Protein AF-A0A950ZVK7-F1 (afdb_monomer)

Foldseek 3Di:
DDWDKFKKFWAAPVGDTFFTAMKIWDDPDDLQDKDKIKIKGQTPDGHDHDTAWMAGPVGDIWGWDWPPVPCVPVVVRSMTITITIRHGDDPD

Nearest PDB structures (foldseek):
  5yvf-assembly2_B  TM=2.741E-01  e=1.719E+00  Arabidopsis thaliana
  4fvs-assembly3_C  TM=2.753E-01  e=4.445E+00  Parabacteroides distasonis ATCC 8503
  5yvf-assembly4_D  TM=2.534E-01  e=2.238E+00  Arabidopsis thaliana
  7wti-assembly1_G  TM=1.971E-01  e=5.489E+00  Homo sapiens

Radius of gyration: 12.54 Å; Cα contacts (8 Å, |Δi|>4): 223; chains: 1; bounding box: 33×31×32 Å

Structure (mmCIF, N/CA/C/O backbone):
data_AF-A0A950ZVK7-F1
#
_entry.id   AF-A0A950ZVK7-F1
#
loop_
_atom_site.group_PDB
_atom_site.id
_atom_site.type_symbol
_atom_site.label_atom_id
_atom_site.label_alt_id
_atom_site.label_comp_id
_atom_site.label_asym_id
_atom_site.label_entity_id
_atom_site.label_seq_id
_atom_site.pdbx_PDB_ins_code
_atom_site.Cartn_x
_atom_site.Cartn_y
_atom_site.Cartn_z
_atom_site.occupancy
_atom_site.B_iso_or_equiv
_atom_site.auth_seq_id
_atom_site.auth_comp_id
_atom_site.auth_asym_id
_atom_site.auth_atom_id
_atom_site.pdbx_PDB_model_num
ATOM 1 N N . MET A 1 1 ? -18.090 -2.445 6.389 1.00 67.62 1 MET A N 1
ATOM 2 C CA . MET A 1 1 ? -16.845 -2.523 5.601 1.00 67.62 1 MET A CA 1
ATOM 3 C C . MET A 1 1 ? -16.688 -1.218 4.845 1.00 67.62 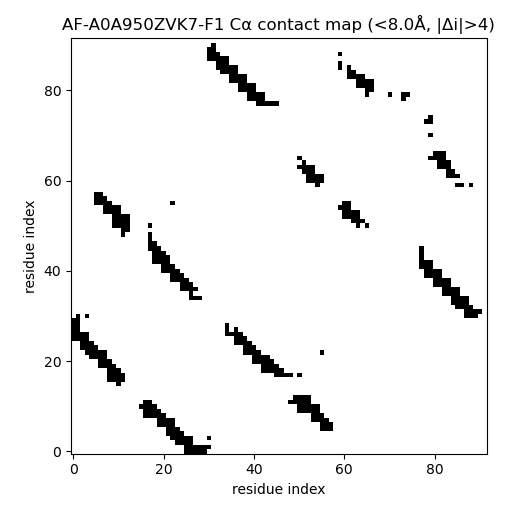1 MET A C 1
ATOM 5 O O . MET A 1 1 ? -17.571 -0.880 4.065 1.00 67.62 1 MET A O 1
ATOM 9 N N . SER A 1 2 ? -15.641 -0.454 5.140 1.00 91.00 2 SER A N 1
ATOM 10 C CA . SER A 1 2 ? -15.328 0.799 4.442 1.00 91.00 2 SER A CA 1
ATOM 11 C C . SER A 1 2 ? -14.106 0.613 3.544 1.00 91.00 2 SER A C 1
ATOM 13 O O . SER A 1 2 ? -13.352 -0.349 3.696 1.00 91.00 2 SER A O 1
ATOM 15 N N . VAL A 1 3 ? -13.927 1.519 2.581 1.00 93.88 3 VAL A N 1
ATOM 16 C CA . VAL A 1 3 ? -12.736 1.553 1.726 1.00 93.88 3 VAL A CA 1
ATOM 17 C C . VAL A 1 3 ? -12.026 2.878 1.945 1.00 93.88 3 VAL A C 1
ATOM 19 O O . VAL A 1 3 ? -12.567 3.929 1.600 1.00 93.88 3 VAL A O 1
ATOM 22 N N . HIS A 1 4 ? -10.817 2.827 2.499 1.00 94.50 4 HIS A N 1
ATOM 23 C CA . HIS A 1 4 ? -9.933 3.984 2.590 1.00 94.50 4 HIS A CA 1
ATOM 24 C C . HIS A 1 4 ? -9.197 4.157 1.265 1.00 94.50 4 HIS A C 1
ATOM 26 O O . HIS A 1 4 ? -8.543 3.230 0.786 1.00 94.50 4 HIS A O 1
ATOM 32 N N . LYS A 1 5 ? -9.323 5.337 0.657 1.00 95.38 5 LYS A N 1
ATOM 33 C CA . LYS A 1 5 ? -8.724 5.654 -0.642 1.00 95.38 5 LYS A CA 1
ATOM 34 C C . LYS A 1 5 ? -7.666 6.724 -0.448 1.00 95.38 5 LYS A C 1
ATOM 36 O O . LYS A 1 5 ? -7.953 7.759 0.145 1.00 95.38 5 LYS A O 1
ATOM 41 N N . SER A 1 6 ? -6.468 6.497 -0.966 1.00 96.06 6 SER A N 1
ATOM 42 C CA . SER A 1 6 ? -5.399 7.492 -0.910 1.00 96.06 6 SER A CA 1
ATOM 43 C C . SER A 1 6 ? -4.455 7.343 -2.093 1.00 96.06 6 SER A C 1
ATOM 45 O O . SER A 1 6 ? -4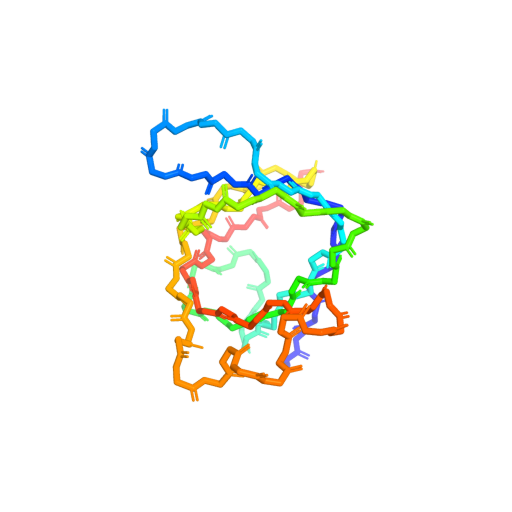.380 6.280 -2.709 1.00 96.06 6 SER A O 1
ATOM 47 N N . SER A 1 7 ? -3.759 8.420 -2.436 1.00 97.31 7 SER A N 1
ATOM 48 C CA . SER A 1 7 ? -2.555 8.302 -3.256 1.00 97.31 7 SER A CA 1
ATOM 49 C C . SER A 1 7 ? -1.459 7.630 -2.432 1.00 97.31 7 SER A C 1
ATOM 51 O O . SER A 1 7 ? -1.456 7.728 -1.202 1.00 97.31 7 SER A O 1
ATOM 53 N N . ALA A 1 8 ? -0.577 6.887 -3.091 1.00 97.31 8 ALA A N 1
ATOM 54 C CA . ALA A 1 8 ? 0.434 6.113 -2.400 1.00 97.31 8 ALA A CA 1
ATOM 55 C C . ALA A 1 8 ? 1.724 5.957 -3.200 1.00 97.31 8 ALA A C 1
ATOM 57 O O . ALA A 1 8 ? 1.712 5.896 -4.433 1.00 97.31 8 ALA A O 1
ATOM 58 N N . ARG A 1 9 ? 2.828 5.816 -2.467 1.00 97.31 9 ARG A N 1
ATOM 59 C CA . ARG A 1 9 ? 4.142 5.429 -2.987 1.00 97.31 9 ARG A CA 1
ATOM 60 C C . ARG A 1 9 ? 4.471 4.013 -2.545 1.00 97.31 9 ARG A C 1
ATOM 62 O O . ARG A 1 9 ? 4.273 3.657 -1.384 1.00 97.31 9 ARG A O 1
ATOM 69 N N . LEU A 1 10 ? 4.975 3.221 -3.480 1.00 95.69 10 LEU A N 1
ATOM 70 C CA . LEU A 1 10 ? 5.375 1.841 -3.276 1.00 95.69 10 LEU A CA 1
ATOM 71 C C . LEU A 1 10 ? 6.893 1.750 -3.150 1.00 95.69 10 LEU A C 1
ATOM 73 O O . LEU A 1 10 ? 7.621 2.300 -3.977 1.00 95.69 10 LEU A O 1
ATOM 77 N N . PHE A 1 11 ? 7.350 1.021 -2.139 1.00 96.12 11 PHE A N 1
ATOM 78 C CA . PHE A 1 11 ? 8.761 0.875 -1.815 1.00 96.12 11 PHE A CA 1
ATOM 79 C C . PHE A 1 11 ? 9.203 -0.584 -1.863 1.00 96.12 11 PHE A C 1
ATOM 81 O O . PHE A 1 11 ? 8.441 -1.484 -1.489 1.00 96.12 11 PHE A O 1
ATOM 88 N N . ALA A 1 12 ? 10.450 -0.802 -2.278 1.00 94.06 12 ALA A N 1
ATOM 89 C CA . ALA A 1 12 ? 11.143 -2.074 -2.122 1.00 94.06 12 ALA A CA 1
ATOM 90 C C . ALA A 1 12 ? 11.728 -2.229 -0.709 1.00 94.06 12 ALA A C 1
ATOM 92 O O . ALA A 1 12 ? 11.658 -1.328 0.129 1.00 94.06 12 ALA A O 1
ATOM 93 N N . SER A 1 13 ? 12.262 -3.409 -0.386 1.00 90.88 13 SER A N 1
ATOM 94 C CA . SER A 1 13 ? 12.839 -3.699 0.939 1.00 90.88 13 SER A CA 1
ATOM 95 C C . SER A 1 13 ? 14.082 -2.871 1.271 1.00 90.88 13 SER A C 1
ATOM 97 O O . SER A 1 13 ? 14.391 -2.690 2.444 1.00 90.88 13 SER A O 1
ATOM 99 N N . ASP A 1 14 ? 14.783 -2.369 0.255 1.00 93.31 14 ASP A N 1
ATOM 100 C CA . ASP A 1 14 ? 15.941 -1.479 0.396 1.00 93.31 14 ASP A CA 1
ATOM 101 C C . ASP A 1 14 ? 15.552 -0.000 0.603 1.00 93.31 14 ASP A C 1
ATOM 103 O O . ASP A 1 14 ? 16.422 0.850 0.778 1.00 93.31 14 ASP A O 1
ATOM 107 N N . GLY A 1 15 ? 14.250 0.314 0.603 1.00 93.44 15 GLY A N 1
ATOM 108 C CA . GLY A 1 15 ? 13.732 1.672 0.759 1.00 93.44 15 GLY A CA 1
ATOM 109 C C . GLY A 1 15 ? 13.691 2.494 -0.532 1.00 93.44 15 GLY A C 1
ATOM 110 O O . GLY A 1 15 ? 13.314 3.665 -0.482 1.00 93.44 15 GLY A O 1
ATOM 111 N N . SER A 1 16 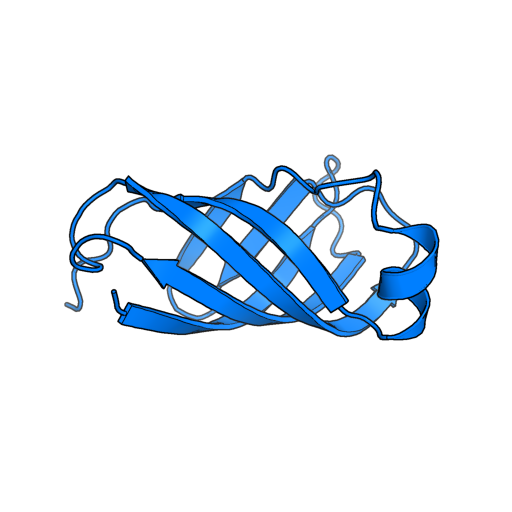? 14.030 1.916 -1.687 1.00 95.06 16 SER A N 1
ATOM 112 C CA . SER A 1 16 ? 13.847 2.576 -2.982 1.00 95.06 16 SER A CA 1
ATOM 113 C C . SER A 1 16 ? 12.363 2.676 -3.355 1.00 95.06 16 SER A C 1
ATOM 115 O O . SER A 1 16 ? 11.568 1.785 -3.050 1.00 95.06 16 SER A O 1
ATOM 117 N N . VAL A 1 17 ? 11.971 3.773 -4.013 1.00 96.19 17 VAL A N 1
ATOM 118 C CA . VAL A 1 17 ? 10.616 3.929 -4.567 1.00 96.19 17 VAL A CA 1
ATOM 119 C C . VAL A 1 17 ? 10.553 3.191 -5.899 1.00 96.19 17 VAL A C 1
ATOM 121 O O . VAL A 1 17 ? 11.260 3.545 -6.840 1.00 96.19 17 VAL A O 1
ATOM 124 N N . ILE A 1 18 ? 9.669 2.204 -5.986 1.00 94.06 18 ILE A N 1
ATOM 125 C CA . ILE A 1 18 ? 9.506 1.346 -7.168 1.00 94.06 18 ILE A CA 1
ATOM 126 C C . ILE A 1 18 ? 8.154 1.536 -7.858 1.00 94.06 18 ILE A C 1
ATOM 128 O O . ILE A 1 18 ? 7.899 0.936 -8.893 1.00 94.06 18 ILE A O 1
ATOM 132 N N . GLY A 1 19 ? 7.272 2.372 -7.316 1.00 94.31 19 GLY A N 1
ATOM 133 C CA . GLY A 1 19 ? 6.014 2.697 -7.974 1.00 94.31 19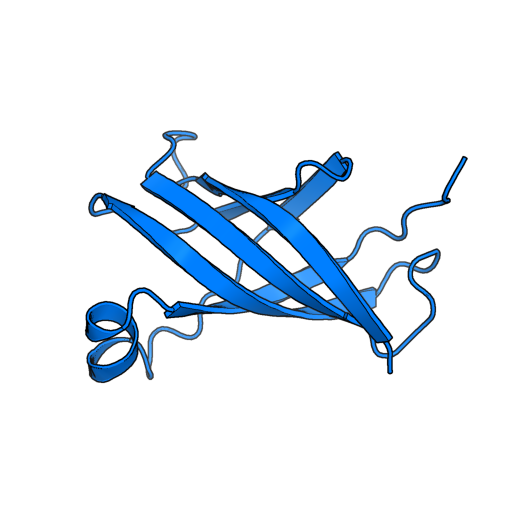 GLY A CA 1
ATOM 134 C C . GLY A 1 19 ? 5.214 3.755 -7.237 1.00 94.31 19 GLY A C 1
ATOM 135 O O . GLY A 1 19 ? 5.509 4.114 -6.095 1.00 94.31 19 GLY A O 1
ATOM 136 N N . ALA A 1 20 ? 4.166 4.242 -7.887 1.00 96.25 20 ALA A N 1
ATOM 137 C CA . ALA A 1 20 ? 3.175 5.105 -7.260 1.00 96.25 20 ALA A CA 1
ATOM 138 C C . ALA A 1 20 ? 1.806 4.910 -7.907 1.00 96.25 20 ALA A C 1
ATOM 140 O O . ALA A 1 20 ? 1.709 4.435 -9.040 1.00 96.25 20 ALA A O 1
ATOM 141 N N . GLY A 1 21 ? 0.754 5.288 -7.189 1.00 95.62 21 GLY A N 1
ATOM 142 C CA . GLY A 1 21 ? -0.595 5.297 -7.734 1.00 95.62 21 GLY A CA 1
ATOM 143 C C . GLY A 1 21 ? -1.671 5.463 -6.674 1.00 95.62 21 GLY A C 1
ATOM 144 O O . GLY A 1 21 ? -1.464 6.121 -5.653 1.00 95.62 21 GLY A O 1
ATOM 145 N N . ARG A 1 22 ? -2.837 4.858 -6.905 1.00 97.06 22 ARG A N 1
ATOM 146 C CA . ARG A 1 22 ? -3.991 4.936 -6.005 1.00 97.06 22 ARG A CA 1
ATOM 147 C C . ARG A 1 22 ? -4.182 3.644 -5.219 1.00 97.06 22 ARG A C 1
ATOM 149 O O . ARG A 1 22 ? -4.445 2.589 -5.796 1.00 97.06 22 ARG A O 1
ATOM 156 N N . ALA A 1 23 ? -4.110 3.754 -3.898 1.00 96.25 23 ALA A N 1
ATOM 157 C CA . ALA A 1 23 ? -4.380 2.681 -2.956 1.00 96.25 23 ALA A CA 1
ATOM 158 C C . ALA A 1 23 ? -5.852 2.658 -2.531 1.00 96.25 23 ALA A C 1
ATOM 160 O O . ALA A 1 23 ? -6.464 3.696 -2.259 1.00 96.25 23 ALA A O 1
ATOM 161 N N . TYR A 1 24 ? -6.385 1.447 -2.419 1.00 95.75 24 TYR A N 1
ATOM 162 C CA . TYR A 1 24 ? -7.716 1.134 -1.920 1.00 95.75 24 TYR A CA 1
ATOM 163 C C . TYR A 1 24 ? -7.556 0.102 -0.806 1.00 95.75 24 TYR A C 1
ATOM 165 O O . TYR A 1 24 ? -7.209 -1.044 -1.079 1.00 95.75 24 TYR A O 1
ATOM 173 N N . VAL A 1 25 ? -7.782 0.505 0.444 1.00 95.62 25 VAL A N 1
ATOM 174 C CA . VAL A 1 25 ? -7.658 -0.365 1.622 1.00 95.62 25 VAL A CA 1
ATOM 175 C C . VAL A 1 25 ? -9.049 -0.710 2.129 1.00 95.62 25 VAL A C 1
ATOM 177 O O . VAL A 1 25 ? -9.817 0.174 2.504 1.00 95.62 25 VAL A O 1
ATOM 180 N N . HIS A 1 26 ? -9.380 -1.993 2.149 1.00 96.12 26 HIS A N 1
ATOM 181 C CA . HIS A 1 26 ? -10.638 -2.498 2.673 1.00 96.12 26 HIS A CA 1
ATOM 182 C C . HIS A 1 26 ? -10.521 -2.717 4.181 1.00 96.12 26 HIS A C 1
ATOM 184 O O . HIS A 1 26 ? -9.709 -3.522 4.634 1.00 96.12 26 HIS A O 1
ATOM 190 N N . LEU A 1 27 ? -11.352 -2.012 4.949 1.00 95.50 27 LEU A N 1
ATOM 191 C CA . LEU A 1 27 ? -11.338 -2.028 6.409 1.00 95.50 27 LEU A CA 1
ATOM 192 C C . LEU A 1 27 ? -12.618 -2.708 6.938 1.00 95.50 27 LEU A C 1
ATOM 194 O O . LEU A 1 27 ? -13.728 -2.174 6.771 1.00 95.50 27 LEU A O 1
ATOM 198 N N . PRO A 1 28 ? -12.504 -3.907 7.542 1.00 94.19 28 PRO A N 1
ATOM 199 C CA . PRO A 1 28 ? -13.633 -4.590 8.179 1.00 94.19 28 PRO A CA 1
ATOM 200 C C . PRO A 1 28 ? -14.239 -3.817 9.361 1.00 94.19 28 PRO A C 1
ATOM 202 O O . PRO A 1 28 ? -15.451 -3.862 9.576 1.00 94.19 28 PRO A O 1
ATOM 205 N N . ARG A 1 29 ? -13.403 -3.092 10.103 1.00 94.38 29 ARG A N 1
ATOM 206 C CA . ARG A 1 29 ? -13.714 -2.287 11.292 1.00 94.38 29 ARG A CA 1
ATOM 207 C C . ARG A 1 29 ? -13.462 -0.797 11.006 1.00 94.38 29 ARG A C 1
ATOM 209 O O . ARG A 1 29 ? -12.835 -0.475 9.995 1.00 94.38 29 ARG A O 1
ATOM 216 N N . PRO A 1 30 ? -13.916 0.133 11.866 1.00 93.50 30 PRO A N 1
ATOM 217 C CA . PRO A 1 30 ? -13.669 1.565 11.682 1.00 93.50 30 PRO A CA 1
ATOM 218 C C . PRO A 1 30 ? -12.186 1.905 11.471 1.00 93.50 30 PRO A C 1
ATOM 220 O O . PRO A 1 30 ? -11.311 1.279 12.065 1.00 93.50 30 PRO A O 1
ATOM 223 N N . ALA A 1 31 ? -11.901 2.923 10.653 1.00 92.31 31 ALA A N 1
ATOM 224 C CA . ALA A 1 31 ? -10.532 3.311 10.294 1.00 92.31 31 ALA A CA 1
ATOM 225 C C . ALA A 1 31 ? -9.685 3.799 11.478 1.00 92.31 31 ALA A C 1
ATOM 227 O O . ALA A 1 31 ? -8.462 3.811 11.382 1.00 92.31 31 ALA A O 1
ATOM 228 N N . THR A 1 32 ? -10.320 4.139 12.596 1.00 93.06 32 THR A N 1
ATOM 229 C CA . THR A 1 32 ? -9.678 4.507 13.862 1.00 93.06 32 THR A CA 1
ATOM 230 C C . THR A 1 32 ? -9.156 3.304 14.652 1.00 93.06 32 THR A C 1
ATOM 232 O O . THR A 1 32 ? -8.446 3.488 15.633 1.00 93.06 32 THR A O 1
ATOM 235 N N . GLN A 1 33 ? -9.474 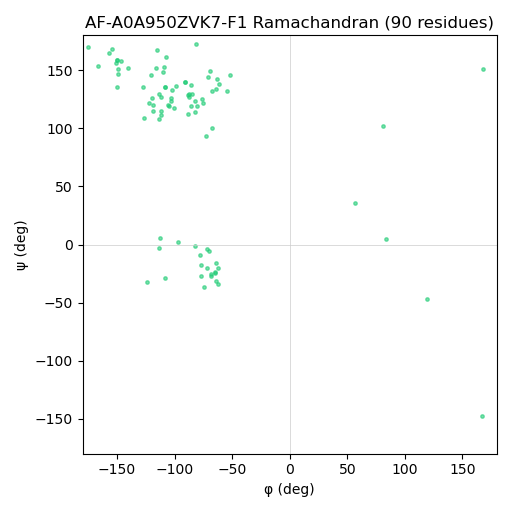2.069 14.244 1.00 94.69 33 GLN A N 1
ATOM 236 C CA . GLN A 1 33 ? -9.066 0.847 14.936 1.00 94.69 33 GLN A CA 1
ATOM 237 C C . GLN A 1 33 ? -7.996 0.079 14.152 1.00 94.69 33 GLN A C 1
ATOM 239 O O . GLN A 1 33 ? -8.142 -0.142 12.945 1.00 94.69 33 GLN A O 1
ATOM 244 N N . ALA A 1 34 ? -6.964 -0.387 14.862 1.00 95.44 34 ALA A N 1
ATOM 245 C CA . ALA A 1 34 ? -5.966 -1.299 14.317 1.00 95.44 34 ALA A CA 1
ATOM 246 C C . ALA A 1 34 ? -6.593 -2.649 13.930 1.00 95.44 34 ALA A C 1
ATOM 248 O O . ALA A 1 34 ? -7.398 -3.210 14.683 1.00 95.44 34 ALA A O 1
ATOM 249 N N . GLN A 1 35 ? -6.259 -3.1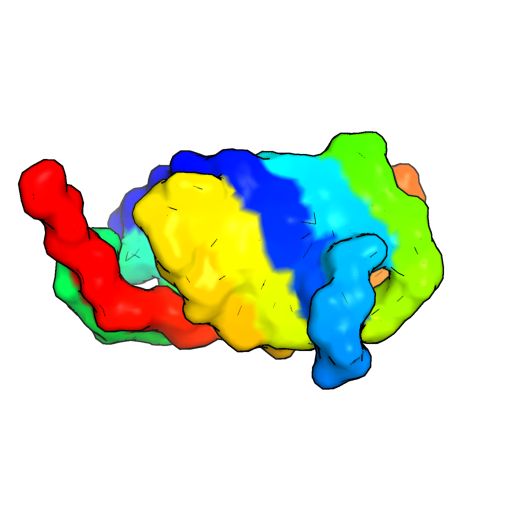51 12.744 1.00 96.12 35 GLN A N 1
ATOM 250 C CA . GLN A 1 35 ? -6.883 -4.348 12.178 1.00 96.12 35 GLN A CA 1
ATOM 251 C C . GLN A 1 35 ? -6.100 -4.889 10.974 1.00 96.12 35 GLN A C 1
ATOM 253 O O . GLN A 1 35 ? -5.506 -4.094 10.244 1.00 96.12 35 GLN A O 1
ATOM 258 N N . PRO A 1 36 ? -6.186 -6.196 10.684 1.00 96.50 36 PRO A N 1
ATOM 259 C CA . PRO A 1 36 ? -5.759 -6.710 9.392 1.00 96.50 36 PRO A CA 1
ATOM 260 C C . PRO A 1 36 ? -6.629 -6.109 8.284 1.00 96.50 36 PRO A C 1
ATOM 262 O O . PRO A 1 36 ? -7.839 -5.911 8.448 1.00 96.50 36 PRO A O 1
ATOM 265 N N . ALA A 1 37 ? -6.007 -5.823 7.149 1.00 95.19 37 ALA A N 1
ATOM 266 C CA . ALA A 1 37 ? -6.657 -5.237 5.994 1.00 95.19 37 ALA A CA 1
ATOM 267 C C . ALA A 1 37 ? -6.129 -5.852 4.700 1.00 95.19 37 ALA A C 1
ATOM 269 O O . ALA A 1 37 ? -4.976 -6.271 4.594 1.00 95.19 37 ALA A O 1
ATOM 270 N N . GLN A 1 38 ? -6.986 -5.849 3.689 1.00 95.12 38 GLN A N 1
ATOM 271 C CA . GLN A 1 38 ? -6.625 -6.214 2.327 1.00 95.12 38 GLN A CA 1
ATOM 272 C C . GLN A 1 38 ? -6.801 -4.998 1.436 1.00 95.12 38 GLN A C 1
ATOM 274 O O . GLN A 1 38 ? -7.624 -4.120 1.710 1.00 95.12 38 GLN A O 1
ATOM 279 N N . GLY A 1 39 ? -6.031 -4.924 0.364 1.00 93.50 39 GLY A N 1
ATOM 280 C CA . GLY A 1 39 ? -6.070 -3.770 -0.503 1.00 93.50 39 GLY A CA 1
ATOM 281 C C . GLY A 1 39 ? -5.645 -4.049 -1.923 1.00 93.50 39 GLY A C 1
ATOM 282 O O . GLY A 1 39 ? -5.128 -5.108 -2.279 1.00 93.50 39 GLY A O 1
ATOM 283 N N . THR A 1 40 ? -5.918 -3.050 -2.747 1.00 94.19 40 THR A N 1
ATOM 284 C CA . THR A 1 40 ? -5.477 -2.996 -4.131 1.00 94.19 40 THR A CA 1
ATOM 285 C C . THR A 1 40 ? -4.765 -1.673 -4.366 1.00 94.19 40 THR A C 1
ATOM 287 O O . THR A 1 40 ? -5.238 -0.622 -3.937 1.00 94.19 40 THR A O 1
ATOM 290 N N . LEU A 1 41 ? -3.633 -1.718 -5.055 1.00 93.31 41 LEU A N 1
ATOM 291 C CA . LEU A 1 41 ? -2.906 -0.557 -5.541 1.00 93.31 41 LEU A CA 1
ATOM 292 C C . LEU A 1 41 ? -2.999 -0.541 -7.064 1.00 93.31 41 LEU A C 1
ATOM 294 O O . LEU A 1 41 ? -2.491 -1.442 -7.725 1.00 93.31 41 LEU A O 1
ATOM 298 N N . SER A 1 42 ? -3.657 0.477 -7.608 1.00 93.25 42 SER A N 1
ATOM 299 C CA . SER A 1 42 ? -3.629 0.780 -9.039 1.00 93.25 42 SER A CA 1
ATOM 300 C C . SER A 1 42 ? -2.438 1.690 -9.299 1.00 93.25 42 SER A C 1
ATOM 302 O O . SER A 1 42 ? -2.434 2.820 -8.819 1.00 93.25 42 SER A O 1
ATOM 304 N N . LEU A 1 43 ? -1.428 1.196 -10.004 1.00 92.25 43 LEU A N 1
ATOM 305 C CA . LEU A 1 43 ? -0.158 1.873 -10.236 1.00 92.25 43 LEU A CA 1
ATOM 306 C C . LEU A 1 43 ? -0.230 2.751 -11.487 1.00 92.25 43 LEU A C 1
ATOM 308 O O . LEU A 1 43 ? -0.561 2.284 -12.577 1.00 92.25 43 LEU A O 1
ATOM 312 N N . ASP A 1 44 ? 0.160 4.010 -11.340 1.00 92.94 44 ASP A N 1
ATOM 313 C CA . ASP A 1 44 ? 0.366 4.918 -12.467 1.00 92.94 44 ASP A CA 1
ATOM 314 C C . ASP A 1 44 ? 1.663 4.559 -13.200 1.00 92.94 44 ASP A C 1
ATOM 316 O O . ASP A 1 44 ? 1.727 4.595 -14.430 1.00 92.94 44 ASP A O 1
ATOM 320 N N . TRP A 1 45 ? 2.685 4.141 -12.449 1.00 90.94 45 TRP A N 1
ATOM 321 C CA . TRP A 1 45 ? 3.957 3.637 -12.958 1.00 90.94 45 TRP A CA 1
ATOM 322 C C . TRP A 1 45 ? 4.567 2.614 -11.992 1.00 90.94 45 TRP A C 1
ATOM 324 O O . TRP A 1 45 ? 4.240 2.585 -10.802 1.00 90.94 45 TRP A O 1
ATOM 334 N N . TRP A 1 46 ? 5.456 1.776 -12.523 1.00 87.50 46 TRP A N 1
ATOM 335 C CA . TRP A 1 46 ? 6.151 0.726 -11.787 1.00 87.50 46 TRP A CA 1
ATOM 336 C C . TRP A 1 46 ? 7.531 0.483 -12.396 1.00 87.50 46 TRP A C 1
ATOM 338 O O . TRP A 1 46 ? 7.647 0.362 -13.616 1.00 87.50 46 TRP A O 1
ATOM 348 N N . ASN A 1 47 ? 8.533 0.359 -11.536 1.00 86.69 47 ASN A N 1
ATOM 349 C CA . ASN A 1 47 ? 9.863 -0.136 -11.850 1.00 86.69 47 ASN A CA 1
ATOM 350 C C . ASN A 1 47 ? 10.049 -1.507 -11.198 1.00 86.69 47 ASN A C 1
ATOM 352 O O . ASN A 1 47 ? 9.503 -1.761 -10.123 1.00 86.69 47 ASN A O 1
ATOM 356 N N . ASP A 1 48 ? 10.835 -2.377 -11.829 1.00 79.50 48 ASP A N 1
ATOM 357 C CA . ASP A 1 48 ? 11.114 -3.707 -11.290 1.00 79.50 48 ASP A CA 1
ATOM 358 C C . ASP A 1 48 ? 11.665 -3.633 -9.859 1.00 79.50 48 ASP A C 1
ATOM 360 O O . ASP A 1 48 ? 12.564 -2.853 -9.546 1.00 79.50 48 ASP A O 1
ATOM 364 N N . GLY A 1 49 ? 11.094 -4.454 -8.980 1.00 83.56 49 GLY A N 1
ATOM 365 C CA . GLY A 1 49 ? 11.433 -4.493 -7.565 1.00 83.56 49 GLY A CA 1
ATOM 366 C C . GLY A 1 49 ? 10.411 -5.300 -6.774 1.00 83.56 49 GLY A C 1
ATOM 367 O O . GLY A 1 49 ? 9.244 -5.392 -7.154 1.00 83.56 49 GLY A O 1
ATOM 368 N N . ALA A 1 50 ? 10.850 -5.909 -5.673 1.00 88.44 50 ALA A N 1
ATOM 369 C CA . ALA A 1 50 ? 9.970 -6.650 -4.776 1.00 88.44 50 ALA A CA 1
ATOM 370 C C . ALA A 1 50 ? 9.263 -5.672 -3.816 1.00 88.44 50 ALA A C 1
ATOM 372 O O . ALA A 1 50 ? 9.937 -5.064 -2.980 1.00 88.44 50 ALA A O 1
ATOM 373 N N . PRO A 1 51 ? 7.931 -5.507 -3.890 1.00 91.19 51 PRO A N 1
ATOM 374 C CA . PRO A 1 51 ? 7.207 -4.572 -3.035 1.00 91.19 51 PRO A CA 1
ATOM 375 C C . PRO A 1 51 ? 7.235 -5.013 -1.580 1.00 91.19 51 PRO A C 1
ATOM 377 O O . PRO A 1 51 ? 6.921 -6.159 -1.267 1.00 91.19 51 PRO A O 1
ATOM 380 N N . SER A 1 52 ? 7.552 -4.082 -0.688 1.00 94.38 52 SER A N 1
ATOM 381 C CA . SER A 1 52 ? 7.651 -4.343 0.750 1.00 94.38 52 SER A CA 1
ATOM 382 C C . SER A 1 52 ? 6.749 -3.426 1.574 1.00 94.38 52 SER A C 1
ATOM 384 O O . SER A 1 52 ? 6.237 -3.823 2.623 1.00 94.38 52 SER A O 1
ATOM 386 N N . MET A 1 53 ? 6.541 -2.193 1.109 1.00 96.50 53 MET A N 1
ATOM 387 C CA . MET A 1 53 ? 5.873 -1.158 1.883 1.00 96.50 53 MET A CA 1
ATOM 388 C C . MET A 1 53 ? 5.107 -0.193 0.984 1.00 96.50 53 MET A C 1
ATOM 390 O O . MET A 1 53 ? 5.519 0.115 -0.133 1.00 96.50 53 MET A O 1
ATOM 394 N N . LEU A 1 54 ? 3.993 0.302 1.511 1.00 96.50 54 LEU A N 1
ATOM 395 C CA . LEU A 1 54 ? 3.151 1.313 0.898 1.00 96.50 54 LEU A CA 1
ATOM 396 C C . LEU A 1 54 ? 3.028 2.505 1.842 1.00 96.50 54 LEU A C 1
ATOM 398 O O . LEU A 1 54 ? 2.574 2.356 2.973 1.00 96.50 54 LEU A O 1
ATOM 402 N N . GLU A 1 55 ? 3.416 3.685 1.385 1.00 97.31 55 GLU A N 1
ATOM 403 C CA . GLU A 1 55 ? 3.199 4.938 2.107 1.00 97.31 55 GLU A CA 1
ATOM 404 C C . GLU A 1 55 ? 1.997 5.641 1.500 1.00 97.31 55 GLU A C 1
ATOM 406 O O . GLU A 1 55 ? 2.009 5.970 0.315 1.00 97.31 55 GLU A O 1
ATOM 411 N N . LEU A 1 56 ? 0.951 5.828 2.300 1.00 96.06 56 LEU A N 1
ATOM 412 C CA . LEU A 1 56 ? -0.227 6.577 1.898 1.00 96.06 56 LEU A CA 1
ATOM 413 C C . LEU A 1 56 ? 0.006 8.062 2.160 1.00 96.06 56 LEU A C 1
ATOM 415 O O . LEU A 1 56 ? 0.423 8.431 3.256 1.00 96.06 56 LEU A O 1
ATOM 419 N N . ASP A 1 57 ? -0.395 8.921 1.227 1.00 94.00 57 ASP A N 1
ATOM 420 C CA . ASP A 1 57 ? -0.353 10.379 1.418 1.00 94.00 57 ASP A CA 1
ATOM 421 C C . ASP A 1 57 ? -1.258 10.832 2.578 1.00 94.00 57 ASP A C 1
ATOM 423 O O . ASP A 1 57 ? -1.067 11.894 3.160 1.00 94.00 57 ASP A O 1
ATOM 427 N N . SER A 1 58 ? -2.229 9.996 2.966 1.00 87.88 58 SER A N 1
ATOM 428 C CA . SER A 1 58 ? -3.034 10.200 4.175 1.00 87.88 58 SER A CA 1
ATOM 429 C C . SER A 1 58 ? -2.274 9.960 5.489 1.00 87.88 58 SER A C 1
ATOM 431 O O . SER A 1 58 ? -2.870 10.114 6.550 1.00 87.88 58 SER A O 1
ATOM 433 N N . GLY A 1 59 ? -1.012 9.518 5.443 1.00 88.62 59 GLY A N 1
ATOM 434 C CA . GLY A 1 59 ? -0.132 9.351 6.606 1.00 88.62 59 GLY A CA 1
ATOM 435 C C . GLY A 1 59 ? 0.377 7.922 6.863 1.00 88.62 59 GLY A C 1
ATOM 436 O O . GLY A 1 59 ? 1.572 7.759 7.107 1.00 88.62 59 GLY A O 1
ATOM 437 N N . PRO A 1 60 ? -0.467 6.868 6.840 1.00 92.75 60 PRO A N 1
ATOM 438 C CA . PRO A 1 60 ? -0.030 5.516 7.188 1.00 92.75 60 PRO A CA 1
ATOM 439 C C . PRO A 1 60 ? 1.061 4.951 6.284 1.00 92.75 60 PRO A C 1
ATOM 441 O O . PRO A 1 60 ? 0.959 5.011 5.058 1.00 92.75 60 PRO A O 1
ATOM 444 N N . LYS A 1 61 ? 2.033 4.277 6.904 1.00 95.19 61 LYS A N 1
ATOM 445 C CA . LYS A 1 61 ? 2.957 3.360 6.229 1.00 95.19 61 LYS A CA 1
ATOM 446 C C . LYS A 1 61 ? 2.530 1.926 6.516 1.00 95.19 61 LYS A C 1
ATOM 448 O O . LYS A 1 61 ? 2.355 1.546 7.671 1.00 95.19 61 LYS A O 1
ATOM 453 N N . LEU A 1 62 ? 2.342 1.150 5.461 1.00 96.06 62 LEU A N 1
ATOM 454 C CA . LEU A 1 62 ? 1.719 -0.166 5.479 1.00 96.06 62 LEU A CA 1
ATOM 455 C C . LEU A 1 62 ? 2.729 -1.198 4.979 1.00 96.06 62 LEU A C 1
ATOM 457 O O . LEU A 1 62 ? 3.216 -1.089 3.854 1.00 96.06 62 LEU A O 1
ATOM 461 N N . ARG A 1 63 ? 3.063 -2.193 5.807 1.00 96.00 63 ARG A N 1
ATOM 462 C CA . ARG A 1 63 ? 3.904 -3.317 5.369 1.00 96.00 63 ARG A CA 1
ATOM 463 C C . ARG A 1 63 ? 3.067 -4.257 4.519 1.00 96.00 63 ARG A C 1
ATOM 465 O O . ARG A 1 63 ? 2.033 -4.736 4.973 1.00 96.00 63 ARG A O 1
ATOM 472 N N . LEU A 1 64 ? 3.536 -4.534 3.312 1.00 93.06 64 LEU A N 1
ATOM 473 C CA . LEU A 1 64 ? 2.798 -5.333 2.349 1.00 93.06 64 LEU A CA 1
ATOM 474 C C . LEU A 1 64 ? 3.150 -6.812 2.464 1.00 93.06 64 LEU A C 1
ATOM 476 O O . LEU A 1 64 ? 4.315 -7.190 2.579 1.00 93.06 64 LEU A O 1
ATOM 480 N N . ARG A 1 65 ? 2.128 -7.654 2.336 1.00 92.31 65 ARG A N 1
ATOM 481 C CA . ARG A 1 65 ? 2.259 -9.043 1.897 1.00 92.31 65 ARG A CA 1
ATOM 482 C C . ARG A 1 65 ? 1.562 -9.152 0.550 1.00 92.31 65 ARG A C 1
ATOM 484 O O . ARG A 1 65 ? 0.344 -9.025 0.472 1.00 92.31 65 ARG A O 1
ATOM 491 N N . VAL A 1 66 ? 2.342 -9.291 -0.516 1.00 87.12 66 VAL A N 1
ATOM 492 C CA . VAL A 1 66 ? 1.815 -9.383 -1.883 1.00 87.12 66 VAL A CA 1
ATOM 493 C C . VAL A 1 66 ? 1.443 -10.834 -2.166 1.00 87.12 66 VAL A C 1
ATOM 495 O O . VAL A 1 66 ? 2.263 -11.726 -1.963 1.00 87.12 66 VAL A O 1
ATOM 498 N N . GLU A 1 67 ? 0.229 -11.081 -2.655 1.00 72.25 67 GLU A N 1
ATOM 499 C CA . GLU A 1 67 ? -0.155 -12.410 -3.145 1.00 72.25 67 GLU A CA 1
ATOM 500 C C . GLU A 1 67 ? 0.547 -12.674 -4.489 1.00 72.25 67 GLU A C 1
ATOM 502 O O . GLU A 1 67 ? 0.063 -12.278 -5.553 1.00 72.25 67 GLU A O 1
ATOM 507 N N . THR A 1 68 ? 1.717 -13.316 -4.449 1.00 59.78 68 THR A N 1
ATOM 508 C CA . THR A 1 68 ? 2.572 -13.539 -5.627 1.00 59.78 68 THR A CA 1
ATOM 509 C C . THR A 1 68 ? 1.982 -14.516 -6.649 1.00 59.78 68 THR A C 1
ATOM 511 O O . THR A 1 68 ? 2.223 -14.360 -7.845 1.00 59.78 68 THR A O 1
ATOM 514 N N . ASP A 1 69 ? 1.128 -15.452 -6.225 1.00 51.06 69 ASP A N 1
ATOM 515 C CA . ASP A 1 69 ? 0.564 -16.503 -7.094 1.00 51.06 69 ASP A CA 1
ATOM 516 C C . ASP A 1 69 ? -0.454 -15.993 -8.136 1.00 51.06 69 ASP A C 1
ATOM 518 O O . ASP A 1 69 ? -0.888 -16.744 -9.008 1.00 51.06 69 ASP A O 1
ATOM 522 N N . LYS A 1 70 ? -0.825 -14.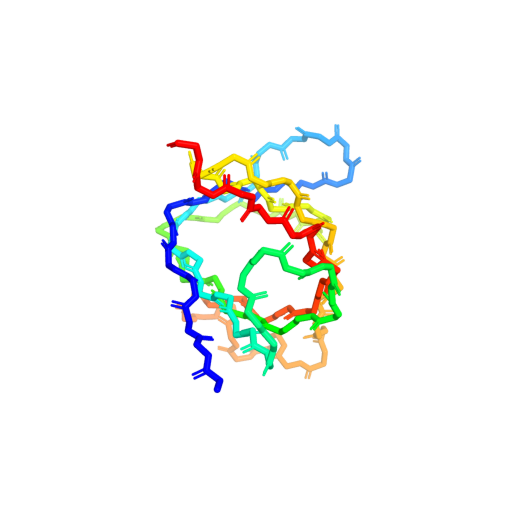703 -8.098 1.00 50.22 70 LYS A N 1
ATOM 523 C CA . LYS A 1 70 ? -1.722 -14.055 -9.081 1.00 50.22 70 LYS A CA 1
ATOM 524 C C . LYS A 1 70 ? -1.020 -12.998 -9.949 1.00 50.22 70 LYS A C 1
ATOM 526 O O . LYS A 1 70 ? -1.676 -12.301 -10.727 1.00 50.22 70 LYS A O 1
ATOM 531 N N . LEU A 1 71 ? 0.304 -12.854 -9.828 1.00 50.91 71 LEU A N 1
ATOM 532 C CA . LEU A 1 71 ? 1.071 -11.787 -10.486 1.00 50.91 71 LEU A CA 1
ATOM 533 C C . LEU A 1 71 ? 1.224 -11.957 -12.003 1.00 50.91 71 LEU A C 1
ATOM 535 O O . LEU A 1 71 ? 1.433 -10.960 -12.691 1.00 50.91 71 LEU A O 1
ATOM 539 N N . SER A 1 72 ? 1.058 -13.166 -12.548 1.00 48.66 72 SER A N 1
ATOM 540 C CA . SER A 1 72 ? 1.250 -13.435 -13.982 1.00 48.66 72 SER A CA 1
ATOM 541 C C . SER A 1 72 ? 0.246 -12.714 -14.897 1.00 48.66 72 SER A C 1
ATOM 543 O O . SER A 1 72 ? 0.582 -12.428 -16.041 1.00 48.66 72 SER A O 1
ATOM 545 N N . GLY A 1 73 ? -0.947 -12.353 -14.399 1.00 48.19 73 GLY A N 1
ATOM 546 C CA . GLY A 1 73 ? -1.928 -11.527 -15.126 1.00 48.19 73 GLY A CA 1
ATOM 547 C C . GLY A 1 73 ? -2.082 -10.094 -14.595 1.00 48.19 73 GLY A C 1
ATOM 548 O O . GLY A 1 73 ? -2.388 -9.176 -15.353 1.00 48.19 73 GLY A O 1
ATOM 549 N N . CYS A 1 74 ? -1.854 -9.866 -13.296 1.00 48.78 74 CYS A N 1
ATOM 550 C CA . CYS A 1 74 ? -2.063 -8.558 -12.661 1.00 48.78 74 CYS A CA 1
ATOM 551 C C . CYS A 1 74 ? -0.952 -7.531 -12.958 1.00 48.78 74 CYS A C 1
ATOM 553 O O . CYS A 1 74 ? -1.238 -6.332 -13.010 1.00 48.78 74 CYS A O 1
ATOM 555 N N . ILE A 1 75 ? 0.279 -7.981 -13.240 1.00 50.84 75 ILE A N 1
ATOM 556 C CA . ILE A 1 75 ? 1.389 -7.098 -13.646 1.00 50.84 75 ILE A CA 1
ATOM 557 C C . ILE A 1 75 ? 1.097 -6.417 -14.994 1.00 50.84 75 ILE A C 1
ATOM 559 O O . ILE A 1 75 ? 1.442 -5.251 -15.179 1.00 50.84 75 ILE A O 1
ATOM 563 N N . GLN A 1 76 ? 0.363 -7.075 -15.898 1.00 53.53 76 GLN A N 1
ATOM 564 C CA . GLN A 1 76 ? -0.009 -6.494 -17.193 1.00 53.53 76 GLN A CA 1
ATOM 565 C C . GLN A 1 76 ? -1.005 -5.326 -17.054 1.00 53.53 76 GLN A C 1
ATOM 567 O O . GLN A 1 76 ? -1.037 -4.435 -17.899 1.00 53.53 76 GLN A O 1
ATOM 572 N N . GLY A 1 77 ? -1.784 -5.301 -15.964 1.00 62.28 77 GLY A N 1
ATOM 573 C CA . GLY A 1 77 ? -2.779 -4.266 -15.676 1.00 62.28 77 GLY A CA 1
ATOM 574 C C . GLY A 1 77 ? -2.312 -3.158 -14.732 1.00 62.28 77 GLY A C 1
ATOM 575 O O . GLY A 1 77 ? -3.124 -2.298 -14.405 1.00 62.28 77 GLY A O 1
ATOM 576 N N . ARG A 1 78 ? -1.050 -3.172 -14.270 1.00 80.69 78 ARG A N 1
ATOM 577 C CA . ARG A 1 78 ? -0.538 -2.239 -13.246 1.00 80.69 78 ARG A CA 1
ATOM 578 C C . ARG A 1 78 ? -1.350 -2.272 -11.943 1.00 80.69 78 ARG A C 1
ATOM 580 O O . ARG A 1 78 ? -1.540 -1.251 -11.291 1.00 80.69 78 ARG A O 1
ATOM 587 N N . VAL A 1 79 ? -1.842 -3.445 -11.545 1.00 86.88 79 VAL A N 1
ATOM 588 C CA . VAL A 1 79 ? -2.627 -3.607 -10.313 1.00 86.88 79 VAL A CA 1
ATOM 589 C C . VAL A 1 79 ? -1.931 -4.579 -9.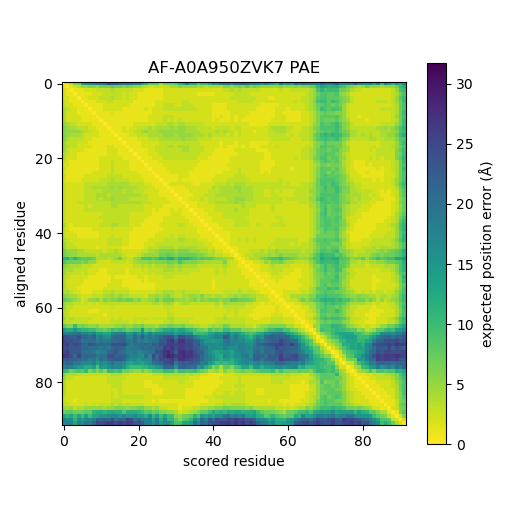372 1.00 86.88 79 VAL A C 1
ATOM 591 O O . VAL A 1 79 ? -1.665 -5.719 -9.740 1.00 86.88 79 VAL A O 1
ATOM 594 N N . LEU A 1 80 ? -1.690 -4.157 -8.133 1.00 88.56 80 LEU A N 1
ATOM 595 C CA . LEU A 1 80 ? -1.115 -4.988 -7.080 1.00 88.56 80 LEU A CA 1
ATOM 596 C C . LEU A 1 80 ? -2.158 -5.258 -5.996 1.00 88.56 80 LEU A C 1
ATOM 598 O O . LEU A 1 80 ? -2.754 -4.330 -5.455 1.00 88.56 80 LEU A O 1
ATOM 602 N N . ARG A 1 81 ? -2.372 -6.533 -5.665 1.00 90.69 81 ARG A N 1
ATOM 603 C CA . ARG A 1 81 ? -3.199 -6.955 -4.526 1.00 90.69 81 ARG A CA 1
ATOM 604 C C . ARG A 1 81 ? -2.303 -7.287 -3.344 1.00 90.69 81 ARG A C 1
ATOM 606 O O . ARG A 1 81 ? -1.265 -7.923 -3.521 1.00 90.69 81 ARG A O 1
ATOM 613 N N . TYR A 1 82 ? -2.697 -6.840 -2.161 1.00 91.88 82 TYR A N 1
ATOM 614 C CA . TYR A 1 82 ? -1.889 -6.992 -0.961 1.00 91.88 82 TYR A CA 1
ATOM 615 C C . TYR A 1 82 ? -2.735 -7.192 0.287 1.00 91.88 82 TYR A C 1
ATOM 617 O O . TYR A 1 82 ? -3.883 -6.753 0.368 1.00 91.88 82 TYR A O 1
ATOM 625 N N . GLU A 1 83 ? -2.101 -7.772 1.292 1.00 95.06 83 GLU A N 1
ATOM 626 C CA . GLU A 1 83 ? -2.536 -7.736 2.680 1.00 95.06 83 GLU A CA 1
ATOM 627 C C . GLU A 1 83 ? -1.592 -6.845 3.496 1.00 95.06 83 GLU A C 1
ATOM 629 O O . GLU A 1 83 ? -0.423 -6.663 3.143 1.00 95.06 83 GLU A O 1
ATOM 634 N N . THR A 1 84 ? -2.100 -6.263 4.578 1.00 96.00 84 THR A N 1
ATOM 635 C CA . THR A 1 84 ? -1.344 -5.402 5.496 1.00 96.00 84 THR A CA 1
ATOM 636 C C . THR A 1 84 ? -2.005 -5.369 6.869 1.00 96.00 84 THR A C 1
ATOM 638 O O . THR A 1 84 ? -3.184 -5.680 7.016 1.00 96.00 84 THR A O 1
ATOM 641 N N . GLU A 1 85 ? -1.272 -4.891 7.869 1.00 96.94 85 GLU A N 1
ATOM 642 C CA . GLU A 1 85 ? -1.861 -4.391 9.111 1.00 96.94 85 GLU A CA 1
ATOM 643 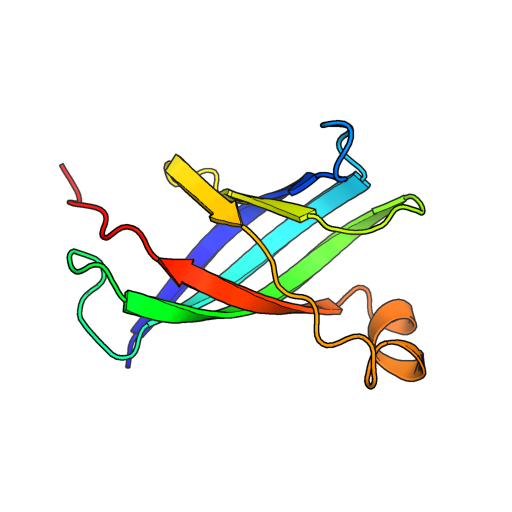C C . GLU A 1 85 ? -2.200 -2.904 8.950 1.00 96.94 85 GLU A C 1
ATOM 645 O O . GLU A 1 85 ? -1.354 -2.106 8.538 1.00 96.94 85 GLU A O 1
ATOM 650 N N . TRP A 1 86 ? -3.442 -2.526 9.242 1.00 96.00 86 TRP A N 1
ATOM 651 C CA . TRP A 1 86 ? -3.874 -1.136 9.334 1.00 96.00 86 TRP A CA 1
ATOM 652 C C . TRP A 1 86 ? -3.634 -0.624 10.759 1.00 96.00 86 TRP A C 1
ATOM 654 O O . TRP A 1 86 ? -4.088 -1.270 11.705 1.00 96.00 86 TRP A O 1
ATOM 664 N N . PRO A 1 87 ? -2.970 0.531 10.949 1.00 94.81 87 PRO A N 1
ATOM 665 C CA . PRO A 1 87 ? -2.568 0.985 12.281 1.00 94.81 87 PRO A CA 1
ATOM 666 C C . PRO A 1 87 ? -3.709 1.594 13.112 1.00 94.81 87 PRO A C 1
ATOM 668 O O . PRO A 1 87 ? -3.577 1.697 14.326 1.00 94.81 87 PRO A O 1
ATOM 671 N N . GLY A 1 88 ? -4.821 1.986 12.482 1.00 91.06 88 GLY A N 1
ATOM 672 C CA . GLY A 1 88 ? -5.847 2.812 13.119 1.00 91.06 88 GLY A CA 1
ATOM 673 C C . GLY A 1 88 ? -5.444 4.288 13.098 1.00 91.06 88 GLY A C 1
ATOM 674 O O . GLY A 1 88 ? -4.606 4.718 13.882 1.00 91.06 88 GLY A O 1
ATOM 675 N N . VAL A 1 89 ? -6.019 5.072 12.187 1.00 85.69 89 VAL A N 1
ATOM 676 C CA . VAL A 1 89 ? -5.781 6.520 12.110 1.00 85.69 89 VAL A CA 1
ATOM 677 C C . VAL A 1 89 ? -6.963 7.274 12.686 1.00 85.69 89 VAL A C 1
ATOM 679 O O . VAL A 1 89 ? -8.100 7.115 12.242 1.00 85.69 89 VAL A O 1
ATOM 682 N N . SER A 1 90 ? -6.684 8.115 13.673 1.00 68.19 90 SER A N 1
ATOM 683 C CA . SER A 1 90 ? -7.610 9.152 14.108 1.00 68.19 90 SER A CA 1
ATOM 684 C C . SER A 1 90 ? -7.580 10.263 13.065 1.00 68.19 90 SER A C 1
ATOM 686 O O . SER A 1 90 ? -6.516 10.808 12.783 1.00 68.19 90 SER A O 1
ATOM 688 N N . SER A 1 91 ? -8.722 10.589 12.462 1.00 55.41 91 SER A N 1
ATOM 689 C CA . SER A 1 91 ? -8.868 11.867 11.767 1.00 55.41 91 SER A CA 1
ATOM 690 C C . SER A 1 91 ? -8.824 12.960 12.834 1.00 55.41 91 SER A C 1
ATOM 692 O O . SER A 1 91 ? -9.802 13.119 13.567 1.00 55.41 91 SER A O 1
ATOM 694 N N . SER A 1 92 ? -7.671 13.608 12.989 1.00 44.66 92 SER A N 1
ATOM 695 C CA . SER A 1 92 ? -7.530 14.818 13.805 1.00 44.66 92 SER A CA 1
ATOM 696 C C . SER A 1 92 ? -8.237 15.997 13.151 1.00 44.66 92 SER A C 1
ATOM 698 O O . SER A 1 92 ? -8.171 16.087 11.903 1.00 44.66 92 SER A O 1
#

Secondary structure (DSSP, 8-state):
-EEEEEEEEEEETTS-EEEEEEEEEEESS-TTS-EEEEEEEEEEEE-SS-EEEEEETTS-EEE-EE-GGGHHHHGGGTEEEEEEEE------

Mean predicted aligned error: 5.42 Å

Sequence (92 aa):
MSVHKSSARLFASDGSVIGAGRAYVHLPRPATQAQPAQGTLSLDWWNDGAPSMLELDSGPKLRLRVETDKLSGCIQGRVLRYETEWPGVSSS

Solvent-accessible surface area (backbone atoms only — not comparable to full-atom values): 5013 Å² total; per-residue (Å²): 112,51,74,52,73,37,50,31,42,31,20,26,81,87,68,48,80,30,30,34,32,43,35,39,38,40,30,78,58,64,64,61,47,63,41,74,29,44,34,39,35,45,40,79,48,74,51,94,70,63,73,33,34,37,38,32,77,84,65,58,74,30,54,47,46,63,64,67,95,57,43,92,64,29,62,82,69,37,42,46,53,33,36,31,60,40,80,33,55,74,88,124

pLDDT: mean 87.09, std 14.74, range [44.66, 97.31]